Protein AF-A0A246NA25-F1 (afdb_monomer)

Mean predicted aligned error: 3.92 Å

Radius of gyration: 11.96 Å; Cα contacts (8 Å, |Δi|>4): 112; chains: 1; bounding box: 34×29×27 Å

Secondary structure (DSSP, 8-state):
--HHHHHHHHHHHTTHHHHHTT-S-EEEEETT-SS--EEE-GGGHHHHHHHHHHH--S-EEEE-TT-SEEEEE-TTS-EEEEE--

Solvent-accessible surface area (backbone atoms only — not comparable to full-atom values): 4966 Å² total; per-residue (Å²): 129,63,56,63,57,53,52,56,51,46,38,64,74,68,48,47,54,68,59,44,62,73,44,85,52,37,36,36,41,41,85,81,45,84,88,56,69,51,76,44,53,40,90,52,42,73,62,48,55,57,49,45,64,76,76,44,90,44,41,39,40,36,30,40,99,79,62,46,34,38,41,41,37,42,65,88,64,52,74,51,76,50,72,62,131

Foldseek 3Di:
DVLLVVVVVCCVVVCVLVVLLPDQWKWKDWPPPPPDIDIDGSVCVNVVVSVCVVPPLTWMWIADPVRQKIWIQGSVRDTDIDGHD

Nearest PDB structures (foldseek):
  4whl-assembly1_A  TM=6.320E-01  e=7.335E+00  Homo sapiens
  4x9v-assembly1_A  TM=6.393E-01  e=7.804E+00  Homo sapiens
  2zdi-assembly1_A-2  TM=3.408E-01  e=5.054E+00  Pyrococcus horikoshii

Structure (mmCIF, N/CA/C/O backbone):
data_AF-A0A246NA25-F1
#
_entry.id   AF-A0A246NA25-F1
#
loop_
_atom_site.group_PDB
_atom_site.id
_atom_site.type_symbol
_atom_site.label_atom_id
_atom_site.label_alt_id
_atom_site.label_comp_id
_atom_site.label_asym_id
_atom_site.label_entity_id
_atom_site.label_seq_id
_atom_site.pdbx_PDB_ins_code
_atom_site.Cartn_x
_atom_site.Cartn_y
_atom_site.Cartn_z
_atom_site.occupancy
_atom_site.B_iso_or_equiv
_atom_site.auth_seq_id
_atom_site.auth_comp_id
_atom_site.auth_asym_id
_atom_site.auth_atom_id
_atom_site.pdbx_PDB_model_num
ATOM 1 N N . MET A 1 1 ? 16.551 4.414 -6.932 1.00 53.91 1 MET A N 1
ATOM 2 C CA . MET A 1 1 ? 17.609 5.421 -6.650 1.00 53.91 1 MET A CA 1
ATOM 3 C C . MET A 1 1 ? 17.157 6.883 -6.827 1.00 53.91 1 MET A C 1
ATOM 5 O O . MET A 1 1 ? 17.802 7.744 -6.252 1.00 53.91 1 MET A O 1
ATOM 9 N N . GLN A 1 2 ? 16.053 7.178 -7.538 1.00 56.03 2 GLN A N 1
ATOM 10 C CA . GLN A 1 2 ? 15.317 8.463 -7.440 1.00 56.03 2 GLN A CA 1
ATOM 11 C C . GLN A 1 2 ? 13.974 8.236 -6.706 1.00 56.03 2 GLN A C 1
ATOM 13 O O . GLN A 1 2 ? 13.738 8.814 -5.652 1.00 56.03 2 GLN A O 1
ATOM 18 N N . VAL A 1 3 ? 13.196 7.248 -7.173 1.00 58.25 3 VAL A N 1
ATOM 19 C CA . VAL A 1 3 ? 11.878 6.852 -6.628 1.00 58.25 3 VAL A CA 1
ATOM 20 C C . VAL A 1 3 ? 11.895 6.540 -5.121 1.00 58.25 3 VAL A C 1
ATOM 22 O O . VAL A 1 3 ? 10.958 6.866 -4.406 1.00 58.25 3 VAL A O 1
ATOM 25 N N . ASP A 1 4 ? 12.964 5.940 -4.598 1.00 59.25 4 ASP A N 1
ATOM 26 C CA . ASP A 1 4 ? 13.049 5.529 -3.185 1.00 59.25 4 ASP A CA 1
ATOM 27 C C . ASP A 1 4 ? 13.123 6.718 -2.216 1.00 59.25 4 ASP A C 1
ATOM 29 O O . ASP A 1 4 ? 12.653 6.623 -1.079 1.00 59.25 4 ASP A O 1
ATOM 33 N N . PHE A 1 5 ? 13.742 7.817 -2.657 1.00 59.16 5 PHE A N 1
ATOM 34 C CA . PHE A 1 5 ? 13.797 9.065 -1.899 1.00 59.16 5 PHE A CA 1
ATOM 35 C C . PHE A 1 5 ? 12.421 9.737 -1.933 1.00 59.16 5 PHE A C 1
ATOM 37 O O . PHE A 1 5 ? 11.869 10.054 -0.880 1.00 59.16 5 PHE A O 1
ATOM 44 N N . ASP A 1 6 ? 11.816 9.781 -3.122 1.00 73.88 6 ASP A N 1
ATOM 45 C CA . ASP A 1 6 ? 10.507 10.385 -3.357 1.00 73.88 6 ASP A CA 1
ATOM 46 C C . ASP A 1 6 ? 9.387 9.678 -2.568 1.00 73.88 6 ASP A C 1
ATOM 48 O O . ASP A 1 6 ? 8.546 10.341 -1.969 1.00 73.88 6 ASP A O 1
ATOM 52 N N . VAL A 1 7 ? 9.393 8.340 -2.467 1.00 77.56 7 VAL A N 1
ATOM 53 C CA . VAL A 1 7 ? 8.380 7.586 -1.695 1.00 77.56 7 VAL A CA 1
ATOM 54 C C . VAL A 1 7 ? 8.490 7.850 -0.196 1.00 77.56 7 VAL A C 1
ATOM 56 O O . VAL A 1 7 ? 7.475 8.045 0.475 1.00 77.56 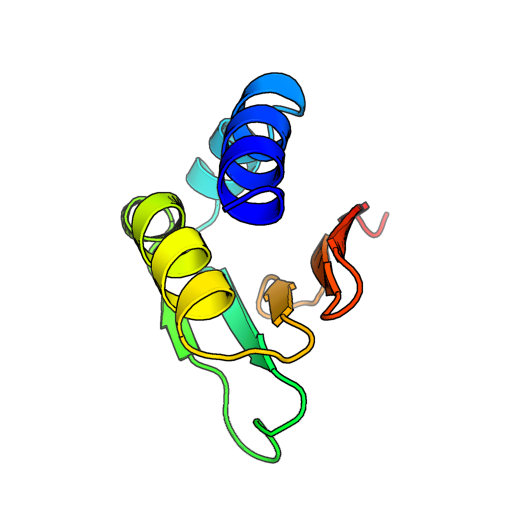7 VAL A O 1
ATOM 59 N N . LYS A 1 8 ? 9.707 7.848 0.359 1.00 80.44 8 LYS A N 1
ATOM 60 C CA . LYS A 1 8 ? 9.900 8.080 1.798 1.00 80.44 8 LYS A CA 1
ATOM 61 C C . LYS A 1 8 ? 9.547 9.510 2.190 1.00 80.44 8 LYS A C 1
ATOM 63 O O . LYS A 1 8 ? 8.907 9.699 3.224 1.00 80.44 8 LYS A O 1
ATOM 68 N N . GLU A 1 9 ? 9.947 10.490 1.382 1.00 82.06 9 GLU A N 1
ATOM 69 C CA . GLU A 1 9 ? 9.567 11.887 1.596 1.00 82.06 9 GLU A CA 1
ATOM 70 C C . GLU A 1 9 ? 8.061 12.076 1.438 1.00 82.06 9 GLU A C 1
ATOM 72 O O . GLU A 1 9 ? 7.429 12.621 2.339 1.00 82.06 9 GLU A O 1
ATOM 77 N N . PHE A 1 10 ? 7.452 11.509 0.392 1.00 83.19 10 PHE A N 1
ATOM 78 C CA . PHE A 1 10 ? 6.005 11.563 0.197 1.00 83.19 10 PHE A CA 1
ATOM 79 C C . PHE A 1 10 ? 5.239 11.007 1.400 1.00 83.19 10 PHE A C 1
ATOM 81 O O . PHE A 1 10 ? 4.335 11.666 1.910 1.00 83.19 10 PHE A O 1
ATOM 88 N N . ILE A 1 11 ? 5.597 9.815 1.896 1.00 83.38 11 ILE A N 1
ATOM 89 C CA . ILE A 1 11 ? 4.929 9.193 3.054 1.00 83.38 11 ILE A CA 1
ATOM 90 C C . ILE A 1 11 ? 5.019 10.090 4.294 1.00 83.38 11 ILE A C 1
ATOM 92 O O . ILE A 1 11 ? 4.050 10.189 5.050 1.00 83.38 11 ILE A O 1
ATOM 96 N N . LYS A 1 12 ? 6.175 10.727 4.501 1.00 82.25 12 LYS A N 1
ATOM 97 C CA . LYS A 1 12 ? 6.428 11.603 5.645 1.00 82.25 12 LYS A CA 1
ATOM 98 C C . LYS A 1 12 ? 5.661 12.923 5.536 1.00 82.25 12 LYS A C 1
ATOM 100 O O . LYS A 1 12 ? 5.054 13.348 6.514 1.00 82.25 12 LYS A O 1
ATOM 105 N N . ASP A 1 13 ? 5.667 13.553 4.368 1.00 85.94 13 ASP A N 1
ATOM 106 C CA . ASP A 1 13 ? 5.123 14.901 4.181 1.00 85.94 13 ASP A CA 1
ATOM 107 C C . ASP A 1 13 ? 3.599 14.904 3.975 1.00 85.94 13 ASP A C 1
ATOM 109 O O . ASP A 1 13 ? 2.928 15.888 4.283 1.00 85.94 13 ASP A O 1
ATOM 113 N N . SER A 1 14 ? 3.027 13.791 3.504 1.00 84.94 14 SER A N 1
ATOM 114 C CA . SER A 1 14 ? 1.581 13.644 3.264 1.00 84.94 14 SER A CA 1
ATOM 115 C C . SER A 1 14 ? 0.755 13.304 4.512 1.00 84.94 14 SER A C 1
ATOM 117 O O . SER A 1 14 ? -0.476 13.320 4.454 1.00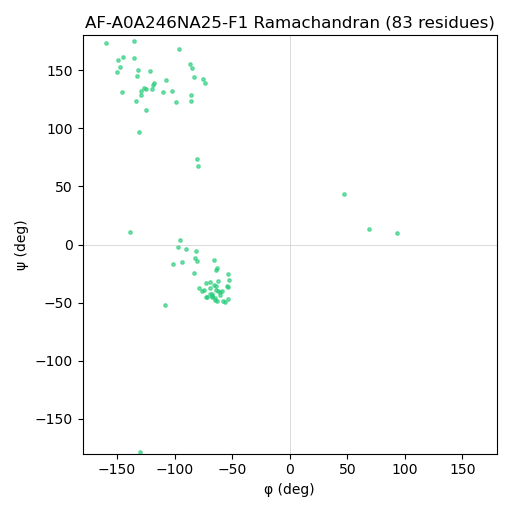 84.94 14 SER A O 1
ATOM 119 N N . GLY A 1 15 ? 1.391 12.948 5.634 1.00 86.94 15 GLY A N 1
ATOM 120 C CA . GLY A 1 15 ? 0.698 12.385 6.802 1.00 86.94 15 GLY A CA 1
ATOM 121 C C . GLY A 1 15 ? 0.131 10.976 6.559 1.00 86.94 15 GLY A C 1
ATOM 122 O O . GLY A 1 15 ? -0.710 10.479 7.320 1.00 86.94 15 GLY A O 1
ATOM 123 N N . LEU A 1 16 ? 0.556 10.326 5.469 1.00 90.00 16 LEU A N 1
ATOM 124 C CA . LEU A 1 16 ? 0.107 8.993 5.091 1.00 90.00 16 LEU A CA 1
ATOM 125 C C . LEU A 1 16 ? 0.530 7.953 6.128 1.00 90.00 16 LEU A C 1
ATOM 127 O O . LEU A 1 16 ? -0.241 7.040 6.417 1.00 90.00 16 LEU A O 1
ATOM 131 N N . TYR A 1 17 ? 1.708 8.102 6.737 1.00 87.38 17 TYR A N 1
ATOM 132 C CA . TYR A 1 17 ? 2.149 7.194 7.793 1.00 87.38 17 TYR A CA 1
ATOM 133 C C . TYR A 1 17 ? 1.164 7.168 8.972 1.00 87.38 17 TYR A C 1
ATOM 135 O O . TYR A 1 17 ? 0.718 6.101 9.392 1.00 87.38 17 TYR A O 1
ATOM 143 N N . GLU A 1 18 ? 0.742 8.331 9.467 1.00 91.00 18 GLU A N 1
ATOM 144 C CA . GLU A 1 18 ? -0.224 8.465 10.558 1.00 91.00 18 GLU A CA 1
ATOM 145 C C . GLU A 1 18 ? -1.613 7.958 10.166 1.00 91.00 18 GLU A C 1
ATOM 147 O O . GLU A 1 18 ? -2.339 7.414 11.004 1.00 91.00 18 GLU A O 1
ATOM 152 N N . PHE A 1 19 ? -2.004 8.138 8.902 1.00 93.00 19 PHE A N 1
ATOM 153 C CA . PHE A 1 19 ? -3.247 7.589 8.371 1.00 93.00 19 PHE A CA 1
ATOM 154 C C . PHE A 1 19 ? -3.224 6.057 8.353 1.00 93.00 19 PHE A C 1
ATOM 156 O O . PHE A 1 19 ? -4.183 5.421 8.802 1.00 93.00 19 PHE A O 1
ATOM 163 N N . LEU A 1 20 ? -2.135 5.468 7.852 1.00 92.88 20 LEU A N 1
ATOM 164 C CA . LEU A 1 20 ? -1.959 4.024 7.726 1.00 92.88 20 LEU A CA 1
ATOM 165 C C . LEU A 1 20 ? -1.800 3.348 9.088 1.00 92.88 20 LEU A C 1
ATOM 167 O O . LEU A 1 20 ? -2.385 2.293 9.309 1.00 92.88 20 LEU A O 1
ATOM 171 N N . ASN A 1 21 ? -1.106 3.979 10.037 1.00 90.75 21 ASN A N 1
ATOM 172 C CA . ASN A 1 21 ? -0.888 3.429 11.378 1.00 90.75 21 ASN A CA 1
ATOM 173 C C . ASN A 1 21 ? -2.180 3.298 12.215 1.00 90.75 21 ASN A C 1
ATOM 175 O O . ASN A 1 21 ? -2.192 2.629 13.242 1.00 90.75 21 ASN A O 1
ATOM 179 N N . LYS A 1 22 ? -3.282 3.927 11.781 1.00 92.88 22 LYS A N 1
ATOM 180 C CA . LYS A 1 22 ? -4.624 3.778 12.378 1.00 92.88 22 LYS A CA 1
ATOM 181 C C . LYS A 1 22 ? -5.446 2.647 11.752 1.00 92.88 22 LYS A C 1
ATOM 183 O O . LYS A 1 22 ? -6.595 2.459 12.144 1.00 92.88 22 LYS A O 1
ATOM 188 N N . LYS A 1 23 ? -4.933 1.972 10.721 1.00 91.94 23 LYS A N 1
ATOM 189 C CA . LYS A 1 23 ? -5.629 0.863 10.056 1.00 91.94 23 LYS A CA 1
ATOM 190 C C . LYS A 1 23 ? -5.360 -0.435 10.800 1.00 91.94 23 LYS A C 1
ATOM 192 O O . LYS A 1 23 ? -4.296 -0.604 11.374 1.00 91.94 23 LYS A O 1
ATOM 197 N N . ASP A 1 24 ? -6.295 -1.373 10.731 1.00 92.94 24 ASP A N 1
ATOM 198 C CA . ASP A 1 24 ? -6.073 -2.710 11.291 1.00 92.94 24 ASP A CA 1
ATOM 199 C C . ASP A 1 24 ? -5.158 -3.540 10.384 1.00 92.94 24 ASP A C 1
ATOM 201 O O . ASP A 1 24 ? -4.281 -4.272 10.841 1.00 92.94 24 ASP A O 1
ATOM 205 N N . LYS A 1 25 ? -5.359 -3.411 9.068 1.00 96.12 25 LYS A N 1
ATOM 206 C CA . LYS A 1 25 ? -4.652 -4.177 8.046 1.00 96.12 25 LYS A CA 1
ATOM 207 C C . LYS A 1 25 ? -4.522 -3.373 6.763 1.00 96.12 25 LYS A C 1
ATOM 209 O O . LYS A 1 25 ? -5.408 -2.585 6.428 1.00 96.12 25 LYS A O 1
ATOM 214 N N . ILE A 1 26 ? -3.438 -3.613 6.040 1.00 97.81 26 ILE A N 1
ATOM 215 C CA . ILE A 1 26 ? -3.214 -3.088 4.695 1.00 97.81 26 ILE A CA 1
ATOM 216 C C . ILE A 1 26 ? -3.104 -4.278 3.742 1.00 97.81 26 ILE A C 1
ATOM 218 O O . ILE A 1 26 ? -2.488 -5.295 4.070 1.00 97.81 26 ILE A O 1
ATOM 222 N N . TYR A 1 27 ? -3.713 -4.156 2.571 1.00 97.94 27 TYR A N 1
ATOM 223 C CA . TYR A 1 27 ? -3.607 -5.115 1.482 1.00 97.94 27 TYR A CA 1
ATOM 224 C C . TYR A 1 27 ? -2.753 -4.524 0.371 1.00 97.94 27 TYR A C 1
ATOM 226 O O . TYR A 1 27 ? -2.832 -3.329 0.099 1.00 97.94 27 TYR A O 1
ATOM 234 N N . TYR A 1 28 ? -1.934 -5.370 -0.242 1.00 98.00 28 TYR A N 1
ATOM 235 C CA . TYR A 1 28 ? -1.032 -5.031 -1.331 1.00 98.00 28 TYR A CA 1
ATOM 236 C C . TYR A 1 28 ? -1.262 -5.959 -2.523 1.00 98.00 28 TYR A C 1
ATOM 238 O O . TYR A 1 28 ? -1.323 -7.182 -2.355 1.00 98.00 28 TYR A O 1
ATOM 246 N N . ILE A 1 29 ? -1.331 -5.369 -3.716 1.00 97.88 29 ILE A N 1
ATOM 247 C CA . ILE A 1 29 ? -1.311 -6.065 -5.007 1.00 97.88 29 ILE A CA 1
ATOM 248 C C . ILE A 1 29 ? -0.370 -5.346 -5.979 1.00 97.88 29 ILE A C 1
ATOM 250 O O . ILE A 1 29 ? -0.064 -4.162 -5.811 1.00 97.88 29 ILE A O 1
ATOM 254 N N . ASN A 1 30 ? 0.052 -6.061 -7.017 1.00 97.00 30 ASN A N 1
ATOM 255 C CA . ASN A 1 30 ? 0.689 -5.493 -8.202 1.00 97.00 30 ASN A CA 1
ATOM 256 C C . ASN A 1 30 ? 0.031 -6.013 -9.486 1.00 97.00 30 ASN A C 1
ATOM 258 O O . ASN A 1 30 ? -0.895 -6.822 -9.430 1.00 97.00 30 ASN A O 1
ATOM 262 N N . ASP A 1 31 ? 0.539 -5.585 -10.640 1.00 94.12 31 ASP A N 1
ATOM 263 C CA . ASP A 1 31 ? 0.036 -5.986 -11.964 1.00 94.12 31 ASP A CA 1
ATOM 264 C C . ASP A 1 31 ? -0.036 -7.511 -12.175 1.00 94.12 31 ASP A C 1
ATOM 266 O O . ASP A 1 31 ? -0.824 -7.996 -12.984 1.00 94.12 31 ASP A O 1
ATOM 270 N N . SER A 1 32 ? 0.789 -8.282 -11.457 1.00 94.81 32 SER A N 1
ATOM 271 C CA . SER A 1 32 ? 0.851 -9.748 -11.558 1.00 94.81 32 SER A CA 1
ATOM 272 C C . SER A 1 32 ? 0.037 -10.480 -10.483 1.00 94.81 32 SER A C 1
ATOM 274 O O . SER A 1 32 ? -0.022 -11.711 -10.490 1.00 94.81 32 SER A O 1
ATOM 276 N N . SER A 1 33 ? -0.593 -9.761 -9.554 1.00 95.44 33 SER A N 1
ATOM 277 C CA . SER A 1 33 ? -1.438 -10.315 -8.491 1.00 95.44 33 SER A CA 1
ATOM 278 C C . SER A 1 33 ? -2.843 -10.640 -9.015 1.00 95.44 33 SER A C 1
ATOM 280 O O . SER A 1 33 ? -3.805 -9.930 -8.733 1.00 95.44 33 SER A O 1
ATOM 282 N N . LEU A 1 34 ? -2.966 -11.708 -9.807 1.00 93.69 34 LEU A N 1
ATOM 283 C CA . LEU A 1 34 ? -4.222 -12.054 -10.490 1.00 93.69 34 LEU A CA 1
ATOM 284 C C . LEU A 1 34 ? -5.306 -12.615 -9.554 1.00 93.69 34 LEU A C 1
ATOM 286 O O . LEU A 1 34 ? -6.492 -12.398 -9.790 1.00 93.69 34 LEU A O 1
ATOM 290 N N . ASP A 1 35 ? -4.912 -13.350 -8.515 1.00 96.44 35 ASP A N 1
ATOM 291 C CA . ASP A 1 35 ? -5.818 -14.120 -7.654 1.00 96.44 35 ASP A CA 1
ATOM 292 C C . ASP A 1 35 ? -5.468 -14.045 -6.157 1.00 96.44 35 ASP A C 1
ATOM 294 O O . ASP A 1 35 ? -6.039 -14.772 -5.341 1.00 96.44 35 ASP A O 1
ATOM 298 N N . PHE A 1 36 ? -4.560 -13.144 -5.769 1.00 95.75 36 PHE A N 1
ATOM 299 C CA . PHE A 1 36 ? -4.147 -12.975 -4.378 1.00 95.75 36 PHE A CA 1
ATOM 300 C C . PHE A 1 36 ? -3.850 -11.517 -4.018 1.00 95.75 36 PHE A C 1
ATOM 302 O O . PHE A 1 36 ? -3.567 -10.686 -4.874 1.00 95.75 36 PHE A O 1
ATOM 309 N N . ALA A 1 37 ? -3.847 -11.233 -2.715 1.00 97.25 37 ALA A N 1
ATOM 310 C CA . ALA A 1 37 ? -3.298 -10.010 -2.145 1.00 97.25 37 ALA A CA 1
ATOM 311 C C . ALA A 1 37 ? -2.403 -10.356 -0.954 1.00 97.25 37 ALA A C 1
ATOM 313 O O . ALA A 1 37 ? -2.687 -11.286 -0.193 1.00 97.25 37 ALA A O 1
ATOM 314 N N . VAL A 1 38 ? -1.328 -9.594 -0.769 1.00 97.00 38 VAL A N 1
ATOM 315 C CA . VAL A 1 38 ? -0.484 -9.709 0.423 1.00 97.00 38 VAL A CA 1
ATOM 316 C C . VAL A 1 38 ? -1.092 -8.840 1.507 1.00 97.00 38 VAL A C 1
ATOM 318 O O . VAL A 1 38 ? -1.365 -7.664 1.290 1.00 97.00 38 VAL A O 1
ATOM 321 N N . SER A 1 39 ? -1.299 -9.411 2.685 1.00 97.06 39 SER A N 1
ATOM 322 C CA . SER A 1 39 ? -1.814 -8.667 3.825 1.00 97.06 39 SER A CA 1
ATOM 323 C C . SER A 1 39 ? -0.688 -8.339 4.797 1.00 97.06 39 SER A C 1
ATOM 325 O O . SER A 1 39 ? 0.065 -9.239 5.169 1.00 97.06 39 SER A O 1
ATOM 327 N N . LEU A 1 40 ? -0.607 -7.090 5.239 1.00 95.88 40 LEU A N 1
ATOM 328 C CA . LEU A 1 40 ? 0.451 -6.588 6.110 1.00 95.88 40 LEU A CA 1
ATOM 329 C C . LEU A 1 40 ? -0.121 -5.796 7.292 1.00 95.88 40 LEU A C 1
ATOM 331 O O . LEU A 1 40 ? -1.176 -5.163 7.201 1.00 95.88 40 LEU A O 1
ATOM 335 N N . GLU A 1 41 ? 0.605 -5.839 8.408 1.00 96.06 41 GLU A N 1
ATOM 336 C CA . GLU A 1 41 ? 0.373 -4.944 9.540 1.00 96.06 41 GLU A CA 1
ATOM 337 C C . GLU A 1 41 ? 0.908 -3.539 9.210 1.00 96.06 41 GLU A C 1
ATOM 339 O O . GLU A 1 41 ? 1.988 -3.434 8.619 1.00 96.06 41 GLU A O 1
ATOM 344 N N . PRO A 1 42 ? 0.235 -2.453 9.636 1.00 94.19 42 PRO A N 1
ATOM 345 C CA . PRO A 1 42 ? 0.667 -1.088 9.328 1.00 94.19 42 PRO A CA 1
ATOM 346 C C . PRO A 1 42 ? 2.105 -0.767 9.722 1.00 94.19 42 PRO A C 1
ATOM 348 O O . PRO A 1 42 ? 2.802 -0.065 9.000 1.00 94.19 42 PRO A O 1
ATOM 351 N N . LYS A 1 43 ? 2.579 -1.325 10.839 1.00 92.88 43 LYS A N 1
ATOM 352 C CA . LYS A 1 43 ? 3.945 -1.110 11.334 1.00 92.88 43 LYS A CA 1
ATOM 353 C C . LYS A 1 43 ? 5.037 -1.628 10.387 1.00 92.88 43 LYS A C 1
ATOM 355 O O . LYS A 1 43 ? 6.175 -1.217 10.530 1.00 92.88 43 LYS A O 1
ATOM 360 N N . ILE A 1 44 ? 4.697 -2.551 9.480 1.00 93.7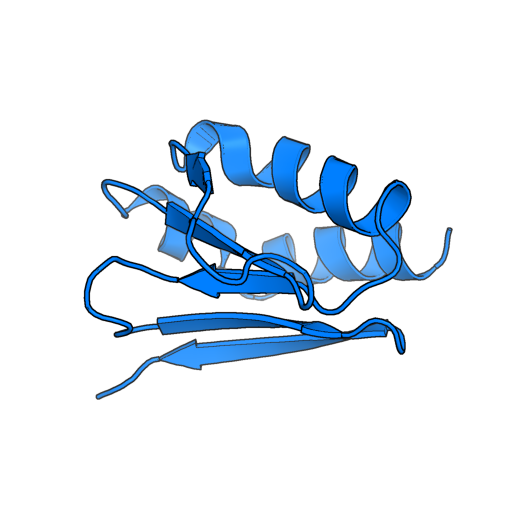5 44 ILE A N 1
ATOM 361 C CA . ILE A 1 44 ? 5.616 -3.170 8.506 1.00 93.75 44 ILE A CA 1
ATOM 362 C C . ILE A 1 44 ? 5.582 -2.415 7.166 1.00 93.75 44 ILE A C 1
ATOM 364 O O . ILE A 1 44 ? 6.444 -2.602 6.307 1.00 93.75 44 ILE A O 1
ATOM 368 N N . PHE A 1 45 ? 4.572 -1.565 6.957 1.00 93.38 45 PHE A N 1
ATOM 369 C CA . PHE A 1 45 ? 4.361 -0.870 5.693 1.00 93.38 45 PHE A CA 1
ATOM 370 C C . PHE A 1 45 ? 5.592 -0.080 5.204 1.00 93.38 45 PHE A C 1
ATOM 372 O O . PHE A 1 45 ? 5.928 -0.251 4.031 1.00 93.38 45 PHE A O 1
ATOM 379 N N . PRO A 1 46 ? 6.295 0.729 6.030 1.00 89.88 46 PRO A N 1
ATOM 380 C CA . PRO A 1 46 ? 7.414 1.547 5.551 1.00 89.88 46 PRO A CA 1
ATOM 381 C C . PRO A 1 46 ? 8.564 0.732 4.956 1.00 89.88 46 PRO A C 1
ATOM 383 O O . PRO A 1 46 ? 9.134 1.108 3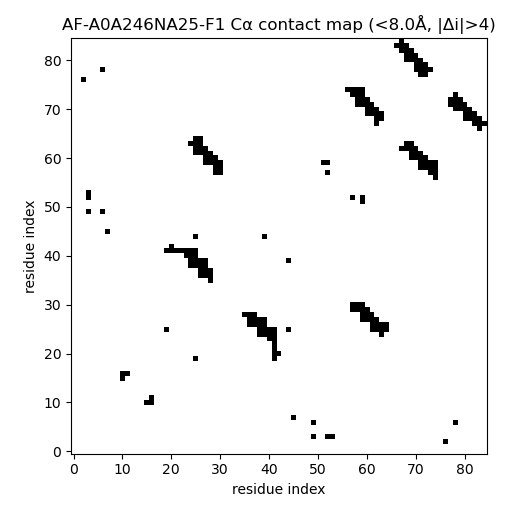.933 1.00 89.88 46 PRO A O 1
ATOM 386 N N . GLU A 1 47 ? 8.915 -0.396 5.569 1.00 91.62 47 GLU A N 1
ATOM 387 C CA . GLU A 1 47 ? 9.959 -1.279 5.060 1.00 91.62 47 GLU A CA 1
ATOM 388 C C . GLU A 1 47 ? 9.465 -2.065 3.845 1.00 91.62 47 GLU A C 1
ATOM 390 O O . GLU A 1 47 ? 10.201 -2.239 2.871 1.00 91.62 47 GLU A O 1
ATOM 395 N N . PHE A 1 48 ? 8.207 -2.513 3.876 1.00 94.56 48 PHE A N 1
ATOM 396 C CA . PHE A 1 48 ? 7.623 -3.316 2.810 1.00 94.56 48 PHE A CA 1
ATOM 397 C C . PHE A 1 48 ? 7.460 -2.531 1.507 1.00 94.56 48 PHE A C 1
ATOM 399 O O . PHE A 1 48 ? 7.836 -3.036 0.451 1.00 94.56 48 PHE A O 1
ATOM 406 N N . VAL A 1 49 ? 6.956 -1.292 1.565 1.00 92.94 49 VAL A N 1
ATOM 407 C CA . VAL A 1 49 ? 6.792 -0.447 0.372 1.00 92.94 49 VAL A CA 1
ATOM 408 C C . VAL A 1 49 ? 8.138 -0.199 -0.302 1.00 92.94 49 VAL A C 1
ATOM 410 O O . VAL A 1 49 ? 8.265 -0.385 -1.506 1.00 92.94 49 VAL A O 1
ATOM 413 N N . VAL A 1 50 ? 9.176 0.100 0.483 1.00 91.12 50 VAL A N 1
ATOM 414 C CA . VAL A 1 50 ? 10.542 0.279 -0.020 1.00 91.12 50 VAL A CA 1
ATOM 415 C C . VAL A 1 50 ? 11.077 -1.019 -0.621 1.00 91.12 50 VAL A C 1
ATOM 417 O O . VAL A 1 50 ? 11.755 -0.989 -1.642 1.00 91.12 50 VAL A O 1
ATOM 420 N N . TYR A 1 51 ? 10.787 -2.173 -0.025 1.00 93.12 51 TYR A N 1
ATOM 421 C CA . TYR A 1 51 ? 11.210 -3.453 -0.582 1.00 93.12 51 TYR A CA 1
ATOM 422 C C . TYR A 1 51 ? 10.572 -3.723 -1.952 1.00 93.12 51 TYR A C 1
ATOM 424 O O . TYR A 1 51 ? 11.290 -4.063 -2.894 1.00 93.12 51 TYR A O 1
ATOM 432 N N . VAL A 1 52 ? 9.252 -3.558 -2.089 1.00 93.88 52 VAL A N 1
ATOM 433 C CA . VAL A 1 52 ? 8.563 -3.909 -3.340 1.00 93.88 52 VAL A CA 1
ATOM 434 C C . VAL A 1 52 ? 8.916 -2.966 -4.486 1.00 93.88 52 VAL A C 1
ATOM 436 O O . VAL A 1 52 ? 9.239 -3.469 -5.556 1.00 93.88 52 VAL A O 1
ATOM 439 N N . ILE A 1 53 ? 8.987 -1.647 -4.257 1.00 90.44 53 ILE A N 1
ATOM 440 C CA . ILE A 1 53 ? 9.331 -0.679 -5.320 1.00 90.44 53 ILE A CA 1
ATOM 441 C C . ILE A 1 53 ? 10.738 -0.910 -5.887 1.00 90.44 53 ILE A C 1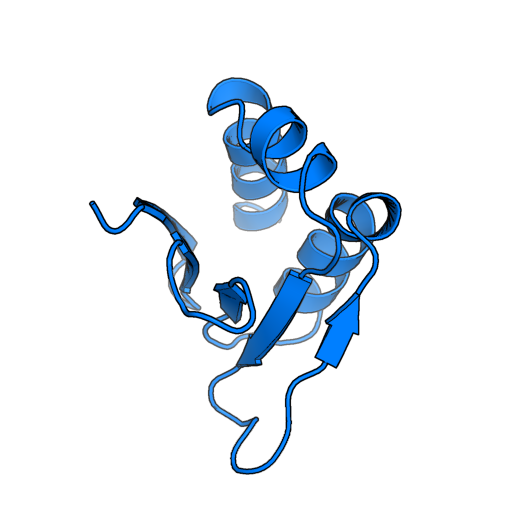
ATOM 443 O O . ILE A 1 53 ? 10.990 -0.664 -7.062 1.00 9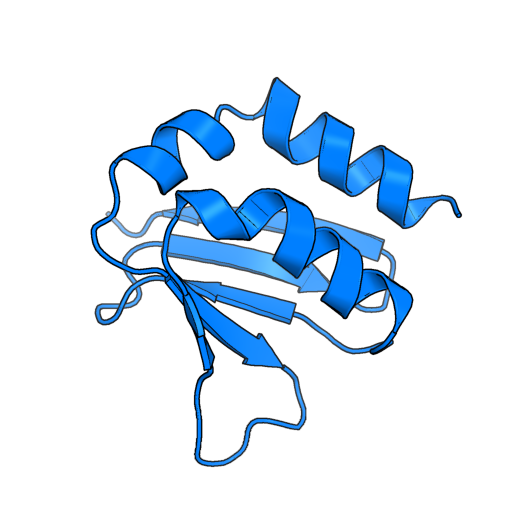0.44 53 ILE A O 1
ATOM 447 N N . HIS A 1 54 ? 11.671 -1.394 -5.061 1.00 88.00 54 HIS A N 1
ATOM 448 C CA . HIS A 1 54 ? 13.045 -1.646 -5.491 1.00 88.00 54 HIS A CA 1
ATOM 449 C C . HIS A 1 54 ? 13.198 -2.941 -6.279 1.00 88.00 54 HIS A C 1
ATOM 451 O O . HIS A 1 54 ? 14.040 -3.028 -7.170 1.00 88.00 54 HIS A O 1
ATOM 457 N N . ASN A 1 55 ? 12.461 -3.977 -5.883 1.00 92.56 55 ASN A N 1
ATOM 458 C CA . ASN A 1 55 ? 12.689 -5.331 -6.380 1.00 92.56 55 ASN A CA 1
ATOM 459 C C . ASN A 1 55 ? 11.692 -5.736 -7.467 1.00 92.56 55 ASN A C 1
ATOM 461 O O . ASN A 1 55 ? 11.931 -6.711 -8.176 1.00 92.56 55 ASN A O 1
ATOM 465 N N . ILE A 1 56 ? 10.575 -5.020 -7.593 1.00 93.00 56 ILE A N 1
ATOM 466 C CA . ILE A 1 56 ? 9.469 -5.389 -8.467 1.00 93.00 56 ILE A CA 1
ATOM 467 C C . ILE A 1 56 ? 9.095 -4.154 -9.302 1.00 93.00 56 ILE A C 1
ATOM 469 O O . ILE A 1 56 ? 8.353 -3.312 -8.816 1.00 93.00 56 ILE A O 1
ATOM 473 N N . PRO A 1 57 ? 9.583 -4.017 -10.550 1.00 90.81 57 PRO A N 1
ATOM 474 C CA . PRO A 1 57 ? 9.333 -2.841 -11.388 1.00 90.81 57 PRO A CA 1
ATOM 475 C C . PRO A 1 57 ? 7.935 -2.908 -12.028 1.00 90.81 57 PRO A C 1
ATOM 477 O O . PRO A 1 57 ? 7.799 -3.135 -13.229 1.00 90.81 57 PRO A O 1
ATOM 480 N N . GLN A 1 58 ? 6.892 -2.796 -11.210 1.00 94.69 58 GLN A N 1
ATOM 481 C CA . GLN A 1 58 ? 5.483 -2.882 -11.610 1.00 94.69 58 GLN A CA 1
ATOM 482 C C . GLN A 1 58 ? 4.678 -1.769 -10.940 1.00 94.69 58 GLN A C 1
ATOM 484 O O . GLN A 1 58 ? 5.202 -1.033 -10.107 1.00 94.69 58 GLN A O 1
ATOM 489 N N . HIS A 1 59 ? 3.398 -1.647 -11.279 1.00 95.44 59 HIS A N 1
ATOM 490 C CA . HIS A 1 59 ? 2.503 -0.807 -10.496 1.00 95.44 59 HIS A CA 1
ATOM 491 C C . HIS A 1 59 ? 2.186 -1.490 -9.167 1.00 95.44 59 HIS A C 1
ATOM 493 O O . HIS A 1 59 ? 1.962 -2.701 -9.097 1.00 95.44 59 HIS A O 1
ATOM 499 N N . HIS A 1 60 ? 2.163 -0.698 -8.105 1.00 96.56 60 HIS A N 1
ATOM 500 C CA . HIS A 1 60 ? 1.912 -1.132 -6.743 1.00 96.56 60 HIS A CA 1
ATOM 501 C C . HIS A 1 60 ? 0.681 -0.428 -6.201 1.00 96.56 60 HIS A C 1
ATOM 503 O O . HIS A 1 60 ? 0.567 0.797 -6.289 1.00 96.56 60 HIS A O 1
ATOM 509 N N . TYR A 1 61 ? -0.200 -1.200 -5.573 1.00 97.06 61 TYR A N 1
ATOM 510 C CA . TYR A 1 61 ? -1.427 -0.683 -4.988 1.00 97.06 61 TYR A CA 1
ATOM 511 C C . TYR A 1 61 ? -1.557 -1.158 -3.550 1.00 97.06 61 TYR A C 1
ATOM 513 O O . TYR A 1 61 ? -1.482 -2.356 -3.274 1.00 97.06 61 TYR A O 1
ATOM 521 N N . PHE A 1 62 ? -1.790 -0.212 -2.644 1.00 97.19 62 PHE A N 1
ATOM 522 C CA . PHE A 1 62 ? -2.079 -0.477 -1.239 1.00 97.19 62 PHE A CA 1
ATOM 523 C C . PHE A 1 62 ? -3.462 0.052 -0.884 1.00 97.19 62 PHE A C 1
ATOM 525 O O . PHE A 1 62 ? -3.817 1.149 -1.308 1.00 97.19 62 PHE A O 1
ATOM 532 N N . PHE A 1 63 ? -4.239 -0.720 -0.129 1.00 97.12 63 PHE A N 1
ATOM 533 C CA . PHE A 1 63 ? -5.646 -0.427 0.156 1.00 97.12 63 PHE A CA 1
ATOM 534 C C . PHE A 1 63 ? -6.133 -1.166 1.417 1.00 97.12 63 PHE A C 1
ATOM 536 O O . PHE A 1 63 ? -5.412 -1.982 1.997 1.00 97.12 63 PHE A O 1
ATOM 543 N N . ASP A 1 64 ? -7.355 -0.882 1.871 1.00 96.00 64 ASP A N 1
ATOM 544 C CA . ASP A 1 64 ? -8.069 -1.700 2.861 1.00 96.00 64 ASP A CA 1
ATOM 545 C C . ASP A 1 64 ? -9.036 -2.683 2.192 1.00 96.00 64 ASP A C 1
ATOM 547 O O . ASP A 1 64 ? -9.390 -2.532 1.031 1.00 96.00 64 ASP A O 1
ATOM 551 N N . GLU A 1 65 ? -9.559 -3.645 2.951 1.00 94.19 65 GLU A N 1
ATOM 552 C CA . GLU A 1 65 ? -10.495 -4.663 2.444 1.00 94.19 65 GLU A CA 1
ATOM 553 C C . GLU A 1 65 ? -11.713 -4.074 1.711 1.00 94.19 65 GLU A C 1
ATOM 555 O O . GLU A 1 65 ? -12.239 -4.676 0.780 1.00 94.19 65 GLU A O 1
ATOM 560 N N . SER A 1 66 ? -12.153 -2.876 2.110 1.00 94.00 66 SER A N 1
ATOM 561 C CA . SER A 1 66 ? -13.327 -2.215 1.535 1.00 94.00 66 SER A CA 1
ATOM 562 C C . SER A 1 66 ? -13.020 -1.218 0.408 1.00 94.00 66 SER A C 1
ATOM 564 O O . SER A 1 66 ? -13.947 -0.562 -0.090 1.00 94.00 66 SER A O 1
ATOM 566 N N . ALA A 1 67 ? -11.746 -1.098 0.011 1.00 92.44 67 ALA A N 1
ATOM 567 C CA . ALA A 1 67 ? -11.237 -0.142 -0.975 1.00 92.44 67 ALA A CA 1
ATOM 568 C C . ALA A 1 67 ? -11.745 1.297 -0.733 1.00 92.44 67 ALA A C 1
ATOM 570 O O . ALA A 1 67 ? -12.188 1.997 -1.645 1.00 92.44 67 ALA A O 1
ATOM 571 N N . LYS A 1 68 ? -11.739 1.729 0.533 1.00 95.19 68 LYS A N 1
ATOM 572 C CA . LYS A 1 68 ? -12.060 3.099 0.963 1.00 95.19 68 LYS A CA 1
ATOM 573 C C . LYS A 1 68 ? -10.895 4.059 0.780 1.00 95.19 68 LYS A C 1
ATOM 575 O O . LYS A 1 68 ? -11.091 5.263 0.873 1.00 95.19 68 LYS A O 1
ATOM 580 N N . TRP A 1 69 ? -9.693 3.559 0.556 1.00 95.69 69 TRP A N 1
ATOM 581 C CA . TRP A 1 69 ? -8.538 4.365 0.189 1.00 95.69 69 TRP A CA 1
ATOM 582 C C . TRP A 1 69 ? -7.606 3.547 -0.694 1.00 95.69 69 TRP A C 1
ATOM 584 O O . TRP A 1 69 ? -7.663 2.316 -0.688 1.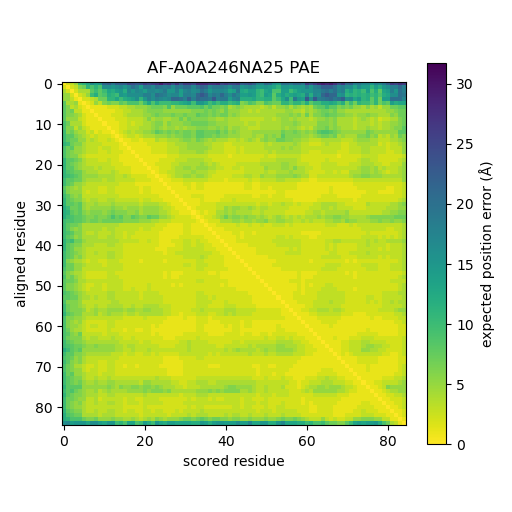00 95.69 69 TRP A O 1
ATOM 594 N N . CYS A 1 70 ? -6.758 4.236 -1.448 1.00 96.06 70 CYS A N 1
ATOM 595 C CA . CYS A 1 70 ? -5.726 3.603 -2.248 1.00 96.06 70 CYS A CA 1
ATOM 596 C C . CYS A 1 70 ? -4.479 4.484 -2.296 1.00 96.06 70 CYS A C 1
ATOM 598 O O . CYS A 1 70 ? -4.579 5.677 -2.569 1.00 96.06 70 CYS A O 1
ATOM 600 N N . LEU A 1 71 ? -3.320 3.887 -2.029 1.00 95.75 71 LEU A N 1
ATOM 601 C CA . LEU A 1 71 ? -2.024 4.423 -2.426 1.00 95.75 71 LEU A CA 1
ATOM 602 C C . LEU A 1 71 ? -1.599 3.693 -3.698 1.00 95.75 71 LEU A C 1
ATOM 604 O O . LEU A 1 71 ? -1.473 2.466 -3.680 1.00 95.75 71 LEU A O 1
ATOM 608 N N . ALA A 1 72 ? -1.352 4.447 -4.760 1.00 95.31 72 ALA A N 1
ATOM 609 C CA . ALA A 1 72 ? -0.826 3.940 -6.015 1.00 95.31 72 ALA A CA 1
ATOM 610 C C . ALA A 1 72 ? 0.610 4.434 -6.206 1.00 95.31 72 ALA A C 1
ATOM 612 O O . ALA A 1 72 ? 0.889 5.623 -6.059 1.00 95.31 72 ALA A O 1
ATOM 613 N N . ILE A 1 73 ? 1.511 3.517 -6.548 1.00 94.25 73 ILE A N 1
ATOM 614 C CA . ILE A 1 73 ? 2.879 3.821 -6.970 1.00 94.25 73 ILE A CA 1
ATOM 615 C C . ILE A 1 73 ? 3.067 3.170 -8.332 1.00 94.25 73 ILE A C 1
ATOM 617 O O . ILE A 1 73 ? 2.974 1.953 -8.465 1.00 94.25 73 ILE A O 1
ATOM 621 N N . THR A 1 74 ? 3.271 3.985 -9.353 1.00 91.50 74 THR A N 1
ATOM 622 C CA . THR A 1 74 ? 3.374 3.529 -10.743 1.00 91.50 74 THR A CA 1
ATOM 623 C C . THR A 1 74 ? 4.804 3.131 -11.090 1.00 91.50 74 THR A C 1
ATOM 625 O O . THR A 1 74 ? 5.761 3.635 -10.495 1.00 91.50 74 THR A O 1
ATOM 628 N N . SER A 1 75 ? 4.957 2.259 -12.087 1.00 89.81 75 SER A N 1
ATOM 629 C CA . SER A 1 75 ? 6.279 1.845 -12.576 1.00 89.81 75 SER A CA 1
ATOM 630 C C . SER A 1 75 ? 7.079 3.004 -13.196 1.00 89.81 75 SER A C 1
ATOM 632 O O . SER A 1 75 ? 8.307 2.981 -13.245 1.00 89.81 75 SER A O 1
ATOM 634 N N . GLU A 1 76 ? 6.370 4.050 -13.614 1.00 87.88 76 GLU A N 1
ATOM 635 C CA . GLU A 1 76 ? 6.851 5.292 -14.204 1.00 87.88 76 GLU A CA 1
ATOM 636 C C . GLU A 1 76 ? 7.340 6.303 -13.152 1.00 87.88 76 GLU A C 1
ATOM 638 O O . GLU A 1 76 ? 7.884 7.346 -13.512 1.00 87.88 76 GLU A O 1
ATOM 643 N N . GLY A 1 77 ? 7.175 6.005 -11.857 1.00 84.44 77 GLY A N 1
ATOM 644 C CA . GLY A 1 77 ? 7.667 6.833 -10.752 1.00 84.44 77 GLY A CA 1
ATOM 645 C C . GLY A 1 77 ? 6.664 7.850 -10.200 1.00 84.44 77 GLY A C 1
ATOM 646 O O . GLY A 1 77 ? 7.041 8.684 -9.383 1.00 84.44 77 GLY A O 1
ATOM 647 N N . TYR A 1 78 ? 5.391 7.790 -10.600 1.00 88.56 78 TYR A N 1
ATOM 648 C CA . TYR A 1 78 ? 4.324 8.588 -9.982 1.00 88.56 78 TYR A CA 1
ATOM 649 C C . TYR A 1 78 ? 3.779 7.929 -8.719 1.00 88.56 78 TYR A C 1
ATOM 651 O O . TYR A 1 78 ? 3.637 6.705 -8.667 1.00 88.56 78 TYR A O 1
ATOM 659 N N . ILE A 1 79 ? 3.420 8.757 -7.740 1.00 91.38 79 ILE A N 1
ATOM 660 C CA . ILE A 1 79 ? 2.829 8.355 -6.464 1.00 91.38 79 ILE A CA 1
ATOM 661 C C . ILE A 1 79 ? 1.575 9.197 -6.246 1.00 91.38 79 ILE A C 1
ATOM 663 O O . ILE A 1 79 ? 1.632 10.418 -6.391 1.00 91.38 79 ILE A O 1
ATOM 667 N N . ASP A 1 80 ? 0.464 8.561 -5.885 1.00 91.94 80 ASP A N 1
ATOM 668 C CA . ASP A 1 80 ? -0.765 9.269 -5.528 1.00 91.94 80 ASP A CA 1
ATOM 669 C C . ASP A 1 80 ? -1.556 8.518 -4.450 1.00 91.94 80 ASP A C 1
ATOM 671 O O . ASP A 1 80 ? -1.465 7.294 -4.318 1.00 91.94 80 ASP A O 1
ATOM 675 N N . PHE A 1 81 ? -2.338 9.258 -3.668 1.00 93.50 81 PHE A N 1
ATOM 676 C CA . PHE A 1 81 ? -3.145 8.737 -2.575 1.00 93.50 81 PHE A CA 1
ATOM 677 C C . PHE A 1 81 ? -4.566 9.302 -2.617 1.00 93.50 81 PHE A C 1
ATOM 679 O O . PHE A 1 81 ? -4.784 10.510 -2.539 1.00 93.50 81 PHE A O 1
ATOM 686 N N . GLY A 1 82 ? -5.549 8.404 -2.668 1.00 93.38 82 GLY A N 1
ATOM 687 C CA . GLY A 1 82 ? -6.966 8.746 -2.697 1.00 93.38 82 GLY A CA 1
ATOM 688 C C . GLY A 1 82 ? -7.746 8.139 -1.536 1.00 93.38 82 GLY A C 1
ATOM 689 O O . GLY A 1 82 ? -7.451 7.038 -1.070 1.00 93.38 82 GLY A O 1
ATOM 690 N N . VAL A 1 83 ? -8.800 8.837 -1.110 1.00 94.56 83 VAL A N 1
ATOM 691 C CA . VAL A 1 83 ? -9.789 8.355 -0.136 1.00 94.56 83 VAL A CA 1
ATOM 692 C C . VAL A 1 83 ? -11.181 8.461 -0.756 1.00 94.56 83 VAL A C 1
ATOM 694 O O . VAL A 1 83 ? -11.527 9.476 -1.358 1.00 94.56 83 VAL A O 1
ATOM 697 N N . ARG A 1 84 ? -11.983 7.404 -0.620 1.00 91.81 84 ARG A N 1
ATOM 698 C CA . ARG A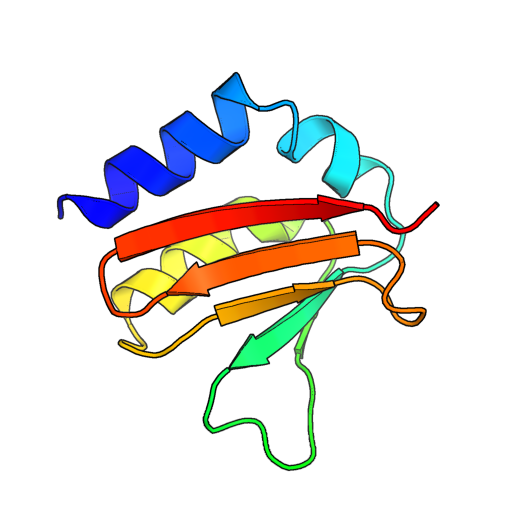 1 84 ? -13.383 7.354 -1.041 1.00 91.81 84 ARG A CA 1
ATOM 699 C C . ARG A 1 84 ? -14.262 7.912 0.078 1.00 91.81 84 ARG A C 1
ATOM 701 O O . ARG A 1 84 ? -14.217 7.399 1.198 1.00 91.81 84 ARG A O 1
ATOM 708 N N . ASN A 1 85 ? -15.048 8.934 -0.255 1.00 72.81 85 ASN A N 1
ATOM 709 C CA . ASN A 1 85 ? -16.080 9.510 0.614 1.00 72.81 85 ASN A CA 1
ATOM 710 C C . ASN A 1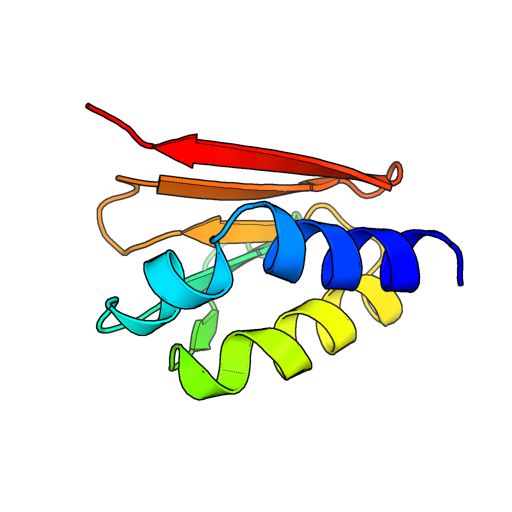 85 ? -17.317 8.611 0.711 1.00 72.81 85 ASN A C 1
ATOM 712 O O . ASN A 1 85 ? -17.641 7.945 -0.301 1.00 72.81 85 ASN A O 1
#

pLDDT: mean 89.92, std 9.65, range [53.91, 98.0]

Sequence (85 aa):
MQVDFDVKEFIKDSGLYEFLNKKDKIYYINDSSLDFAVSLEPKIFPEFVVYVIHNIPQHHYFFDESAKWCLAITSEGYIDFGVRN